Protein AF-A0A1H9Z9V7-F1 (afdb_monomer_lite)

Structure (mmCIF, N/CA/C/O backbone):
data_AF-A0A1H9Z9V7-F1
#
_entry.id   AF-A0A1H9Z9V7-F1
#
loop_
_atom_site.group_PDB
_atom_site.id
_atom_site.type_symbol
_atom_site.label_atom_id
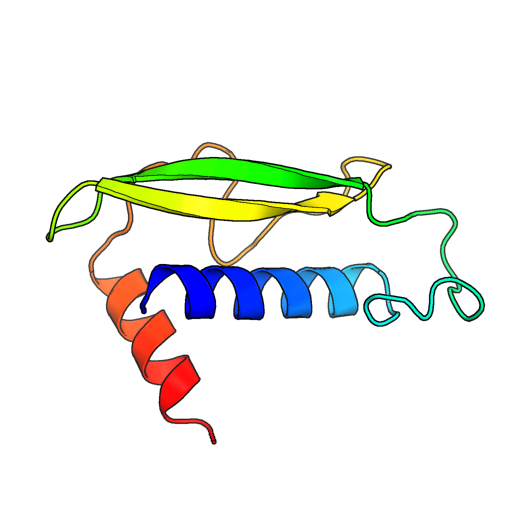_atom_site.label_alt_id
_atom_site.label_comp_id
_atom_site.label_asym_id
_atom_site.label_entity_id
_atom_site.label_seq_id
_atom_site.pdbx_PDB_ins_code
_atom_site.Cartn_x
_atom_site.Cartn_y
_atom_site.Cartn_z
_atom_site.occupancy
_atom_site.B_iso_or_equiv
_atom_site.auth_seq_id
_atom_site.auth_comp_id
_atom_site.auth_asym_id
_atom_site.auth_atom_id
_atom_site.pdbx_PDB_model_num
ATOM 1 N N . MET A 1 1 ? -10.749 -12.616 6.898 1.00 67.50 1 MET A N 1
ATOM 2 C CA . MET A 1 1 ? -11.359 -12.634 5.548 1.00 67.50 1 MET A CA 1
ATOM 3 C C . MET A 1 1 ? -11.258 -11.263 4.893 1.00 67.50 1 MET A C 1
ATOM 5 O O . MET A 1 1 ? -10.590 -11.172 3.880 1.00 67.50 1 MET A O 1
ATOM 9 N N . MET A 1 2 ? -11.816 -10.198 5.485 1.00 76.38 2 MET A N 1
ATOM 10 C CA . MET A 1 2 ? -11.724 -8.839 4.917 1.00 76.38 2 MET A CA 1
ATOM 11 C C . MET A 1 2 ? -10.281 -8.299 4.819 1.00 76.38 2 MET A C 1
ATOM 13 O O . MET A 1 2 ? -9.916 -7.721 3.802 1.00 76.38 2 MET A O 1
ATOM 17 N N . SER A 1 3 ? -9.437 -8.547 5.829 1.00 81.25 3 SER A N 1
ATOM 18 C CA . SER A 1 3 ? -8.027 -8.120 5.824 1.00 81.25 3 SER A CA 1
ATOM 19 C C . SER A 1 3 ? -7.257 -8.632 4.605 1.00 81.25 3 SER A C 1
ATOM 21 O O . SER A 1 3 ? -6.588 -7.858 3.936 1.00 81.25 3 SER A O 1
ATOM 23 N N . SER A 1 4 ? -7.419 -9.910 4.263 1.00 84.56 4 SER A N 1
ATOM 24 C CA . SER A 1 4 ? -6.736 -10.549 3.133 1.00 84.56 4 SER A CA 1
ATOM 25 C C . SER A 1 4 ? -7.128 -9.950 1.779 1.00 84.56 4 SER A C 1
ATOM 27 O O . SER A 1 4 ? -6.295 -9.864 0.883 1.00 84.56 4 SER A O 1
ATOM 29 N N . ILE A 1 5 ? -8.382 -9.511 1.631 1.00 84.12 5 ILE A N 1
ATOM 30 C CA . ILE A 1 5 ? -8.858 -8.845 0.410 1.00 84.12 5 ILE A CA 1
ATOM 31 C C . ILE A 1 5 ? -8.223 -7.462 0.296 1.00 84.12 5 ILE A C 1
ATOM 33 O O . ILE A 1 5 ? -7.695 -7.117 -0.755 1.00 84.12 5 ILE A O 1
ATOM 37 N N . LEU A 1 6 ? -8.227 -6.687 1.386 1.00 84.94 6 LEU A N 1
ATOM 38 C CA . LEU A 1 6 ? -7.582 -5.373 1.415 1.00 84.94 6 LEU A CA 1
ATOM 39 C C . LEU A 1 6 ? -6.087 -5.483 1.098 1.00 84.94 6 LEU A C 1
ATOM 41 O O . LEU A 1 6 ? -5.577 -4.711 0.294 1.00 84.94 6 LEU A O 1
ATOM 45 N N . GLU A 1 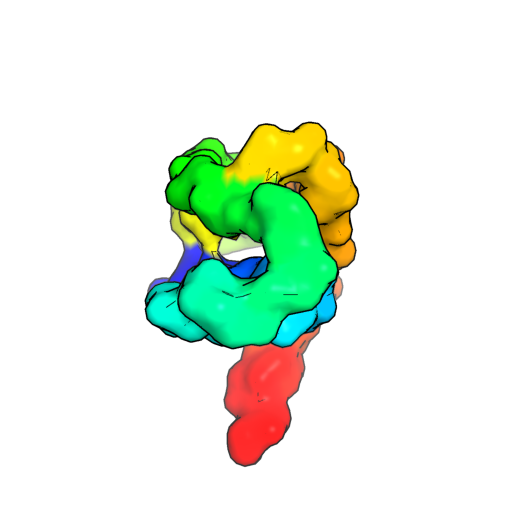7 ? -5.399 -6.463 1.683 1.00 89.50 7 GLU A N 1
ATOM 46 C CA . GLU A 1 7 ? -3.987 -6.742 1.403 1.00 89.50 7 GLU A CA 1
ATOM 47 C C . GLU A 1 7 ? -3.753 -7.088 -0.074 1.00 89.50 7 GLU A C 1
ATOM 49 O O . GLU A 1 7 ? -2.833 -6.546 -0.682 1.00 89.50 7 GLU A O 1
ATOM 54 N N . GLY A 1 8 ? -4.608 -7.926 -0.671 1.00 89.50 8 GLY A N 1
ATOM 55 C CA . GLY A 1 8 ? -4.522 -8.287 -2.087 1.00 89.50 8 GLY A CA 1
ATOM 56 C C . GLY A 1 8 ? -4.731 -7.098 -3.027 1.00 89.50 8 GLY A C 1
ATOM 57 O O . GLY A 1 8 ? -3.942 -6.900 -3.949 1.00 89.50 8 GLY A O 1
ATOM 58 N N . VAL A 1 9 ? -5.741 -6.263 -2.761 1.00 88.94 9 VAL A N 1
ATOM 59 C CA . VAL A 1 9 ? -6.014 -5.061 -3.567 1.00 88.94 9 VAL A CA 1
ATOM 60 C C . VAL A 1 9 ? -4.859 -4.059 -3.476 1.00 88.94 9 VAL A C 1
ATOM 62 O O . VAL A 1 9 ? -4.460 -3.489 -4.489 1.00 88.94 9 VAL A O 1
ATOM 65 N N . LEU A 1 10 ? -4.289 -3.859 -2.284 1.00 90.00 10 LEU A N 1
ATOM 66 C CA . LEU A 1 10 ? -3.122 -2.990 -2.106 1.00 90.00 10 LEU A CA 1
ATOM 67 C C . LEU A 1 10 ? -1.876 -3.547 -2.813 1.00 90.00 10 LEU A C 1
ATOM 69 O O . LEU A 1 10 ? -1.090 -2.783 -3.370 1.00 90.00 10 LEU A O 1
ATOM 73 N N . ASP A 1 11 ? -1.679 -4.869 -2.804 1.00 91.06 11 ASP A N 1
ATOM 74 C CA . ASP A 1 11 ? -0.573 -5.500 -3.530 1.00 91.06 11 ASP A CA 1
ATOM 75 C C . ASP A 1 11 ? -0.714 -5.301 -5.048 1.00 91.06 11 ASP A C 1
ATOM 77 O O . ASP A 1 11 ? 0.290 -5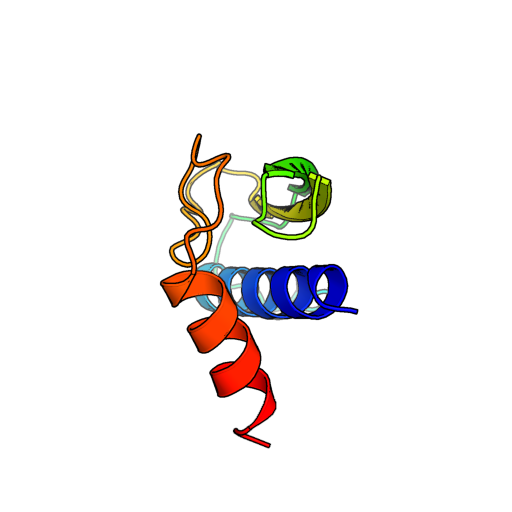.010 -5.701 1.00 91.06 11 ASP A O 1
ATOM 81 N N . GLU A 1 12 ? -1.931 -5.390 -5.595 1.00 90.62 12 GLU A N 1
ATOM 82 C CA . GLU A 1 12 ? -2.214 -5.134 -7.014 1.00 90.62 12 GLU A CA 1
ATOM 83 C C . GLU A 1 12 ? -2.026 -3.653 -7.385 1.00 90.62 12 GLU A C 1
ATOM 85 O O . GLU A 1 12 ? -1.522 -3.323 -8.461 1.00 90.62 12 GLU A O 1
ATOM 90 N N . GLU A 1 13 ? -2.401 -2.740 -6.489 1.00 91.06 13 GLU A N 1
ATOM 91 C CA . GLU A 1 13 ? -2.153 -1.309 -6.659 1.00 91.06 13 GLU A CA 1
ATOM 92 C C . GLU A 1 13 ? -0.648 -1.017 -6.742 1.00 91.06 13 GLU A C 1
ATOM 94 O O . GLU A 1 13 ? -0.205 -0.309 -7.647 1.00 91.06 13 GLU A O 1
ATOM 99 N N . LEU A 1 14 ? 0.155 -1.625 -5.861 1.00 90.94 14 LEU A N 1
ATOM 100 C CA . LEU A 1 14 ? 1.608 -1.477 -5.906 1.00 90.94 14 LEU A CA 1
ATOM 101 C C . LEU A 1 14 ? 2.228 -2.127 -7.156 1.00 90.94 14 LEU A C 1
ATOM 103 O O . LEU A 1 14 ? 3.201 -1.599 -7.690 1.00 90.94 14 LEU A O 1
ATOM 107 N N . ASP A 1 15 ? 1.685 -3.247 -7.644 1.00 91.00 15 ASP A N 1
ATOM 108 C CA . ASP A 1 15 ? 2.127 -3.849 -8.913 1.00 91.00 15 ASP A CA 1
ATOM 109 C C . ASP A 1 15 ? 1.901 -2.895 -10.097 1.00 91.00 15 ASP A C 1
ATOM 111 O O . ASP A 1 15 ? 2.767 -2.780 -10.967 1.00 91.00 15 ASP A O 1
ATOM 115 N N . LYS A 1 16 ? 0.773 -2.172 -10.117 1.00 88.56 16 LYS A N 1
ATOM 116 C CA . LYS A 1 16 ? 0.487 -1.148 -11.137 1.00 88.56 16 LYS A CA 1
ATOM 117 C C . LYS A 1 16 ? 1.442 0.039 -11.043 1.00 88.56 16 LYS A C 1
ATOM 119 O O . LYS A 1 16 ? 1.935 0.478 -12.077 1.00 88.56 16 LYS A O 1
ATOM 124 N N . GLU A 1 17 ? 1.724 0.514 -9.831 1.00 88.94 17 GLU A N 1
ATOM 125 C CA . GLU A 1 17 ? 2.644 1.636 -9.597 1.00 88.94 17 GLU A CA 1
ATOM 126 C C . GLU A 1 17 ? 4.079 1.294 -10.025 1.00 88.94 17 GLU A C 1
ATOM 128 O O . GLU A 1 17 ? 4.749 2.063 -10.708 1.00 88.94 17 GLU A O 1
ATOM 133 N N . LEU A 1 18 ? 4.552 0.100 -9.660 1.00 89.06 18 LEU A N 1
ATOM 134 C CA . LEU A 1 18 ? 5.901 -0.356 -9.992 1.00 89.06 18 LEU A CA 1
ATOM 135 C C . LEU A 1 18 ? 6.025 -0.870 -11.437 1.00 89.06 18 LEU A C 1
ATOM 137 O O . LEU A 1 18 ? 7.130 -0.930 -11.982 1.00 89.06 18 LEU A O 1
ATOM 141 N N . GLY A 1 19 ? 4.912 -1.261 -12.057 1.00 88.12 19 GLY A N 1
ATOM 142 C CA . GLY A 1 19 ? 4.859 -1.783 -13.422 1.00 88.12 19 GLY A CA 1
ATOM 143 C C . GLY A 1 19 ? 5.383 -3.214 -13.578 1.00 88.12 19 GLY A C 1
ATOM 144 O O . GLY A 1 19 ? 5.733 -3.612 -14.689 1.00 88.12 19 GLY A O 1
ATOM 145 N N . TYR A 1 20 ? 5.474 -3.983 -12.492 1.00 87.81 20 TYR A N 1
ATOM 146 C CA . TYR A 1 20 ? 5.845 -5.400 -12.510 1.00 87.81 20 TYR A CA 1
ATOM 147 C C . TYR A 1 20 ? 5.211 -6.134 -11.327 1.00 87.81 20 TYR A C 1
ATOM 149 O O . TYR A 1 20 ? 4.973 -5.534 -10.281 1.00 87.81 20 TYR A O 1
ATOM 157 N N . SER A 1 21 ? 4.973 -7.439 -11.484 1.00 88.00 21 SER A N 1
ATOM 158 C CA . SER A 1 21 ? 4.353 -8.257 -10.444 1.00 88.00 21 SER A CA 1
ATOM 159 C C . SER A 1 21 ? 5.331 -8.644 -9.337 1.00 88.00 21 SER A C 1
ATOM 161 O O . SER A 1 21 ? 6.550 -8.722 -9.532 1.00 88.00 21 SER A O 1
ATOM 163 N N . LYS A 1 22 ? 4.801 -9.019 -8.172 1.00 81.38 22 LYS A N 1
ATOM 164 C CA . LYS A 1 22 ? 5.590 -9.663 -7.112 1.00 81.38 22 LYS A CA 1
ATOM 165 C C . LYS A 1 22 ? 6.428 -10.820 -7.693 1.00 81.38 22 LYS A C 1
ATOM 167 O O . LYS A 1 22 ? 5.898 -11.719 -8.337 1.00 81.38 22 LYS A O 1
ATOM 172 N N . TYR A 1 23 ? 7.743 -10.770 -7.457 1.00 83.62 23 TYR A N 1
ATOM 173 C CA . TYR A 1 23 ? 8.784 -11.683 -7.969 1.00 83.62 23 TYR A CA 1
ATOM 174 C C . TYR A 1 23 ? 9.263 -11.491 -9.419 1.00 83.62 23 TYR A C 1
ATOM 176 O O . TYR A 1 23 ? 10.310 -12.044 -9.751 1.00 83.62 23 TYR A O 1
ATOM 184 N N . ASP A 1 24 ? 8.640 -10.638 -10.236 1.00 84.88 24 ASP A N 1
ATOM 185 C CA . ASP A 1 24 ? 9.134 -10.308 -11.588 1.00 84.88 24 ASP A CA 1
ATOM 186 C C . ASP A 1 24 ? 10.089 -9.095 -11.597 1.00 84.88 24 ASP A C 1
ATOM 188 O O . ASP A 1 24 ? 10.136 -8.268 -12.505 1.00 84.88 24 ASP A O 1
ATOM 192 N N . TYR A 1 25 ? 10.900 -8.968 -10.544 1.00 75.38 25 TYR A N 1
ATOM 193 C CA . TYR A 1 25 ? 11.785 -7.816 -10.333 1.00 75.38 25 TYR A CA 1
ATOM 194 C C . TYR A 1 25 ? 12.936 -7.719 -11.349 1.00 75.38 25 TYR A C 1
ATOM 196 O O . TYR A 1 25 ? 13.670 -6.732 -11.347 1.00 75.38 25 TYR A O 1
ATOM 204 N N . ARG A 1 26 ? 13.129 -8.744 -12.190 1.00 80.19 26 ARG A N 1
ATOM 205 C CA . ARG A 1 26 ? 14.142 -8.763 -13.257 1.00 80.19 26 ARG A CA 1
ATOM 206 C C . ARG A 1 26 ? 13.675 -8.049 -14.525 1.00 80.19 26 ARG A C 1
ATOM 208 O O . ARG A 1 26 ? 14.524 -7.568 -15.265 1.00 80.19 26 ARG A O 1
ATOM 215 N N . ASN A 1 27 ? 12.363 -7.947 -14.745 1.00 77.81 27 ASN A N 1
ATOM 216 C CA . ASN A 1 27 ? 11.773 -7.275 -15.905 1.00 77.81 27 ASN A CA 1
ATOM 217 C C . ASN A 1 27 ? 11.282 -5.853 -15.590 1.00 77.81 27 ASN A C 1
ATOM 219 O O . ASN A 1 27 ? 10.561 -5.246 -16.385 1.00 77.81 27 ASN A O 1
ATOM 223 N N . LYS A 1 28 ? 11.673 -5.296 -14.438 1.00 78.69 28 LYS A N 1
ATOM 224 C CA . LYS A 1 28 ? 11.270 -3.947 -14.046 1.00 78.69 28 LYS A CA 1
ATOM 225 C C . LYS A 1 28 ? 11.956 -2.888 -14.912 1.00 78.69 28 LYS A C 1
ATOM 227 O O . LYS A 1 28 ? 13.143 -2.982 -15.216 1.00 78.69 28 LYS A O 1
ATOM 232 N N . LYS A 1 29 ? 11.206 -1.841 -15.254 1.00 80.75 29 LYS A N 1
ATOM 233 C CA . LYS A 1 29 ? 11.715 -0.654 -15.966 1.00 80.75 29 LYS A CA 1
ATOM 234 C C . LYS A 1 29 ? 12.086 0.494 -15.021 1.00 80.75 29 LYS A C 1
ATOM 236 O O . LYS A 1 29 ? 12.555 1.528 -15.480 1.00 80.75 29 LYS A O 1
ATOM 241 N N . THR A 1 30 ? 11.851 0.319 -13.721 1.00 81.44 30 THR A N 1
ATOM 242 C CA . THR A 1 30 ? 12.035 1.335 -12.681 1.00 81.44 30 THR A CA 1
ATOM 243 C C . THR A 1 30 ? 13.187 0.967 -11.750 1.00 81.44 30 THR A C 1
ATOM 245 O O . THR A 1 30 ? 13.342 -0.201 -11.380 1.00 81.44 30 THR A O 1
ATOM 248 N N . ASP A 1 31 ? 13.915 1.959 -11.240 1.00 86.88 31 ASP A N 1
ATOM 249 C CA . ASP A 1 31 ? 14.896 1.729 -10.168 1.00 86.88 31 ASP A CA 1
ATOM 250 C C . ASP A 1 31 ? 14.227 1.390 -8.827 1.00 86.88 31 ASP A C 1
ATOM 252 O O . ASP A 1 31 ? 14.806 0.680 -7.999 1.00 86.88 31 ASP A O 1
ATOM 256 N N . ASN A 1 32 ? 12.960 1.784 -8.654 1.00 89.50 32 ASN A N 1
ATOM 257 C CA . ASN A 1 32 ? 12.170 1.493 -7.463 1.00 89.50 32 ASN A CA 1
ATOM 258 C C . ASN A 1 32 ? 11.929 -0.022 -7.277 1.00 89.50 32 ASN A C 1
ATOM 260 O O . ASN A 1 32 ? 12.011 -0.828 -8.213 1.00 89.50 32 ASN A O 1
ATOM 264 N N . SER A 1 33 ? 11.703 -0.444 -6.034 1.00 90.25 33 SER A N 1
ATOM 265 C CA . SER A 1 33 ? 11.488 -1.847 -5.672 1.00 90.25 33 SER A CA 1
ATOM 266 C C . SER A 1 33 ? 10.563 -2.002 -4.475 1.00 90.25 33 SER A C 1
ATOM 268 O O . SER A 1 33 ? 10.439 -1.089 -3.670 1.00 90.25 33 SER A O 1
ATOM 270 N N . ARG A 1 34 ? 9.936 -3.173 -4.327 1.00 91.12 34 ARG A N 1
ATOM 271 C CA . ARG A 1 34 ? 9.169 -3.507 -3.119 1.00 91.12 34 ARG A CA 1
ATOM 272 C C . ARG A 1 34 ? 10.085 -3.536 -1.885 1.00 91.12 34 ARG A C 1
ATOM 274 O O . ARG A 1 34 ? 11.197 -4.058 -1.942 1.00 91.12 34 ARG A O 1
ATOM 281 N N . ASN A 1 35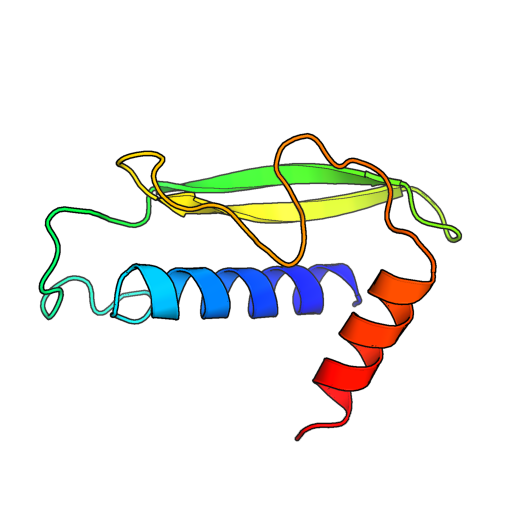 ? 9.592 -3.026 -0.761 1.00 92.50 35 ASN A N 1
ATOM 282 C CA . ASN A 1 35 ? 10.292 -2.933 0.522 1.00 92.50 35 ASN A CA 1
ATOM 283 C C . ASN A 1 35 ? 9.471 -3.567 1.658 1.00 92.50 35 ASN A C 1
ATOM 285 O O . ASN A 1 35 ? 9.255 -2.973 2.715 1.00 92.50 35 ASN A O 1
ATOM 289 N N . GLY A 1 36 ? 8.984 -4.783 1.404 1.00 90.69 36 GLY A N 1
ATOM 290 C CA . GLY A 1 36 ? 8.157 -5.536 2.343 1.00 90.69 36 GLY A CA 1
ATOM 291 C C . GLY A 1 36 ? 6.813 -4.868 2.632 1.00 90.69 36 GLY A C 1
ATOM 292 O O . GLY A 1 36 ? 6.271 -4.128 1.806 1.00 90.69 36 GLY A O 1
ATOM 293 N N . HIS A 1 37 ? 6.289 -5.147 3.823 1.00 91.94 37 HIS A N 1
ATOM 294 C CA . HIS A 1 37 ? 4.979 -4.693 4.275 1.00 91.94 37 HIS A CA 1
ATOM 295 C C . HIS A 1 37 ? 5.095 -4.023 5.643 1.00 91.94 37 HIS A C 1
ATOM 297 O O . HIS A 1 37 ? 5.901 -4.423 6.484 1.00 91.94 37 HIS A O 1
ATOM 303 N N . SER A 1 38 ? 4.276 -3.001 5.875 1.00 91.44 38 SER A N 1
ATOM 304 C CA . SER A 1 38 ? 4.106 -2.375 7.183 1.00 91.44 38 SER A CA 1
ATOM 305 C C . SER A 1 38 ? 2.780 -2.798 7.780 1.00 91.44 38 SER A C 1
ATOM 307 O O . SER A 1 38 ? 1.743 -2.712 7.125 1.00 91.44 38 SER A O 1
ATOM 309 N N . LYS A 1 39 ? 2.800 -3.194 9.051 1.00 91.75 39 LYS A N 1
ATOM 310 C CA . LYS A 1 39 ? 1.575 -3.475 9.793 1.00 91.75 39 LYS A CA 1
ATOM 311 C C . LYS A 1 39 ? 0.842 -2.165 10.089 1.00 91.75 39 LYS A C 1
ATOM 313 O O . LYS A 1 39 ? 1.469 -1.196 10.522 1.00 91.75 39 LYS A O 1
ATOM 318 N N . LYS A 1 40 ? -0.470 -2.145 9.873 1.00 90.06 40 LYS A N 1
ATOM 319 C CA . LYS A 1 40 ? -1.362 -1.053 10.264 1.00 90.06 40 LYS A CA 1
ATOM 320 C C . LYS A 1 40 ? -2.605 -1.635 10.922 1.00 90.06 40 LYS A C 1
ATOM 322 O O . LYS A 1 40 ? -3.217 -2.546 10.374 1.00 90.06 40 LYS A O 1
ATOM 327 N N . THR A 1 41 ? -2.968 -1.102 12.080 1.00 90.69 41 THR A N 1
ATOM 328 C CA . THR A 1 41 ? -4.218 -1.453 12.757 1.00 90.69 41 THR A CA 1
ATOM 329 C C . THR A 1 41 ? -5.286 -0.451 12.336 1.00 90.69 41 THR A C 1
ATOM 331 O O . THR A 1 41 ? -5.099 0.760 12.456 1.00 90.69 41 THR A O 1
ATOM 334 N N . MET A 1 42 ? -6.371 -0.970 11.775 1.00 87.81 42 MET A N 1
ATOM 335 C CA . MET A 1 42 ? -7.506 -0.223 11.257 1.00 87.81 42 MET A CA 1
ATOM 336 C C . MET A 1 42 ? -8.702 -0.413 12.182 1.00 87.81 42 MET A C 1
ATOM 338 O O . MET A 1 42 ? -9.061 -1.539 12.518 1.00 87.81 42 MET A O 1
ATOM 342 N N . HIS A 1 43 ? -9.346 0.686 12.546 1.00 87.50 43 HIS A N 1
ATOM 343 C CA . HIS A 1 43 ? -10.572 0.686 13.328 1.00 87.50 43 HIS A CA 1
ATOM 3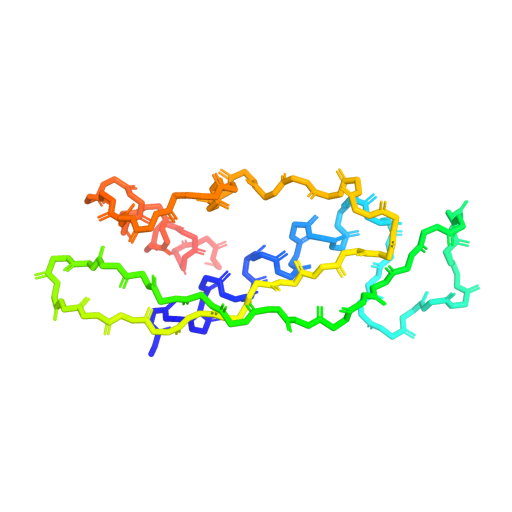44 C C . HIS A 1 43 ? -11.765 0.586 12.378 1.00 87.50 43 HIS A C 1
ATOM 346 O O . HIS A 1 43 ? -11.971 1.467 11.535 1.00 87.50 43 HIS A O 1
ATOM 352 N N . THR A 1 44 ? -12.523 -0.501 12.495 1.00 82.19 44 THR A N 1
ATOM 353 C CA . THR A 1 44 ? -13.732 -0.761 11.703 1.00 82.19 44 THR A CA 1
ATOM 354 C C . THR A 1 44 ? -14.961 -0.792 12.605 1.00 82.19 44 THR A C 1
ATOM 356 O O . THR A 1 44 ? -14.847 -0.858 13.831 1.00 82.19 44 THR A O 1
ATOM 359 N N . SER A 1 45 ? -16.150 -0.775 12.004 1.00 79.69 45 SER A N 1
ATOM 360 C CA . SER A 1 45 ? -17.417 -0.870 12.739 1.00 79.69 45 SER A CA 1
ATOM 361 C C . SER A 1 45 ? -17.566 -2.188 13.520 1.00 79.69 45 SER A C 1
ATOM 363 O O . SER A 1 45 ? -18.214 -2.226 14.565 1.00 79.69 45 SER A O 1
ATOM 365 N N . TYR A 1 46 ? -16.903 -3.250 13.055 1.00 76.44 46 TYR A N 1
ATOM 366 C CA . TYR A 1 46 ? -16.905 -4.585 13.661 1.00 76.44 46 TYR A CA 1
ATOM 367 C C . TYR A 1 46 ? -15.741 -4.819 14.639 1.00 76.44 46 TYR A C 1
ATOM 369 O O . TYR A 1 46 ? -15.623 -5.911 15.196 1.00 76.44 46 TYR A O 1
ATOM 377 N N . GLY A 1 47 ? -14.885 -3.814 14.850 1.00 83.94 47 GLY A N 1
ATOM 378 C CA . GLY A 1 47 ? -13.714 -3.879 15.724 1.00 83.94 47 GLY A CA 1
ATOM 379 C C . GLY A 1 47 ? -12.395 -3.605 15.004 1.00 83.94 47 GLY A C 1
ATOM 380 O O . GLY A 1 47 ? -12.359 -3.171 13.848 1.00 83.94 47 GLY A O 1
ATOM 381 N N . ASP A 1 48 ? -11.296 -3.848 15.708 1.00 88.19 48 ASP A N 1
ATOM 382 C CA . ASP A 1 48 ? -9.955 -3.591 15.193 1.00 88.19 48 ASP A CA 1
ATOM 383 C C . ASP A 1 48 ? -9.506 -4.702 14.242 1.00 88.19 48 ASP A C 1
ATOM 385 O O . ASP A 1 48 ? -9.682 -5.895 14.501 1.00 88.19 48 ASP A O 1
ATOM 389 N N . MET A 1 49 ? -8.899 -4.298 13.132 1.00 87.62 49 MET A N 1
ATOM 390 C CA . MET A 1 49 ? -8.387 -5.190 12.104 1.00 87.62 49 MET A CA 1
ATOM 391 C C . MET A 1 49 ? -6.946 -4.838 11.773 1.00 87.62 49 MET A C 1
ATOM 393 O O . MET A 1 49 ? -6.632 -3.704 11.423 1.00 87.62 49 MET A O 1
ATOM 397 N N . ASP A 1 50 ? -6.075 -5.836 11.810 1.00 90.19 50 ASP A N 1
ATOM 398 C CA . ASP A 1 50 ? -4.708 -5.688 11.335 1.00 90.19 50 ASP A CA 1
ATOM 399 C C . ASP A 1 50 ? -4.634 -5.938 9.825 1.00 90.19 50 ASP A C 1
ATOM 401 O O . ASP A 1 50 ? -5.154 -6.939 9.325 1.00 90.19 50 ASP A O 1
ATOM 405 N N . VAL A 1 51 ? -3.967 -5.029 9.113 1.00 89.94 51 VAL A N 1
ATOM 406 C CA . VAL A 1 51 ? -3.691 -5.128 7.675 1.00 89.94 51 VAL A CA 1
ATOM 407 C C . VAL A 1 51 ? -2.214 -4.879 7.382 1.00 89.94 51 VAL A C 1
ATOM 409 O O . VAL A 1 51 ? -1.555 -4.044 8.012 1.00 89.94 51 VAL A O 1
ATOM 412 N N . SER A 1 52 ? -1.690 -5.605 6.401 1.00 92.06 52 SER A N 1
ATOM 413 C CA . SER A 1 52 ? -0.313 -5.501 5.923 1.00 92.06 52 SER A CA 1
ATOM 414 C C . SER A 1 52 ? -0.256 -4.616 4.680 1.00 92.06 52 SER A C 1
ATOM 416 O O . SER A 1 52 ? -0.617 -5.036 3.587 1.00 92.06 52 SER A O 1
ATOM 418 N N . ILE A 1 53 ? 0.215 -3.378 4.828 1.00 91.06 53 ILE A N 1
ATOM 419 C CA . ILE A 1 53 ? 0.298 -2.428 3.712 1.00 91.06 53 ILE A CA 1
ATOM 420 C C . ILE A 1 53 ? 1.631 -2.612 2.981 1.00 91.06 53 ILE A C 1
ATOM 422 O O . ILE A 1 53 ? 2.684 -2.483 3.619 1.00 91.06 53 ILE A O 1
ATOM 426 N N . PRO A 1 54 ? 1.625 -2.891 1.669 1.00 93.12 54 PRO A N 1
ATOM 427 C CA . PRO A 1 54 ? 2.845 -3.040 0.897 1.00 93.12 54 PRO A CA 1
ATOM 428 C C . PRO A 1 54 ? 3.546 -1.690 0.727 1.00 93.12 54 PRO A C 1
ATOM 430 O O . PRO A 1 54 ? 2.923 -0.629 0.734 1.00 93.12 54 PRO A O 1
ATOM 433 N N . ARG A 1 55 ? 4.873 -1.722 0.618 1.00 91.81 55 ARG A N 1
ATOM 434 C CA . ARG A 1 55 ? 5.699 -0.517 0.507 1.00 91.81 55 ARG A CA 1
ATOM 435 C C . ARG A 1 55 ? 6.659 -0.617 -0.656 1.00 91.81 55 ARG A C 1
ATOM 437 O O . ARG A 1 55 ? 7.171 -1.695 -0.957 1.00 91.81 55 ARG A O 1
ATOM 444 N N . ASP A 1 56 ? 6.968 0.525 -1.244 1.00 92.56 56 ASP A N 1
ATOM 445 C CA . ASP A 1 56 ? 8.092 0.685 -2.148 1.00 92.56 56 ASP A CA 1
ATOM 446 C C . ASP A 1 56 ? 9.341 1.166 -1.382 1.00 92.56 56 ASP A C 1
ATOM 448 O O . ASP A 1 56 ? 9.299 1.520 -0.196 1.00 92.56 56 ASP A O 1
ATOM 452 N N . ARG A 1 57 ? 10.494 1.111 -2.045 1.00 92.00 57 ARG A N 1
ATOM 453 C CA . ARG A 1 57 ? 11.793 1.422 -1.446 1.00 92.00 57 ARG A CA 1
ATOM 454 C C . ARG A 1 57 ? 12.105 2.909 -1.493 1.00 92.00 57 ARG A C 1
ATOM 456 O O . ARG A 1 57 ? 12.775 3.390 -0.582 1.00 92.00 57 ARG A O 1
ATOM 463 N N . ASN A 1 58 ? 11.596 3.614 -2.499 1.00 91.00 58 ASN A N 1
ATOM 464 C CA . ASN A 1 58 ? 11.776 5.056 -2.629 1.00 91.00 58 ASN A CA 1
ATOM 465 C C . ASN A 1 58 ? 10.780 5.851 -1.765 1.00 91.00 58 ASN A C 1
ATOM 467 O O . ASN A 1 58 ? 11.048 7.003 -1.437 1.00 91.00 58 ASN A O 1
ATOM 471 N N . GLY A 1 59 ? 9.673 5.236 -1.336 1.00 88.50 59 GLY A N 1
ATOM 472 C CA . GLY A 1 59 ? 8.613 5.896 -0.569 1.00 88.50 59 GLY A CA 1
ATOM 473 C C . GLY A 1 59 ? 7.662 6.735 -1.428 1.00 88.50 59 GLY A C 1
ATOM 474 O O . GLY A 1 59 ? 6.949 7.585 -0.890 1.00 88.50 59 GLY A O 1
ATOM 475 N N . GLU A 1 60 ? 7.668 6.508 -2.741 1.00 87.25 60 GLU A N 1
ATOM 476 C CA . GLU A 1 60 ? 6.868 7.213 -3.747 1.00 87.25 60 GLU A CA 1
ATOM 477 C C . GLU A 1 60 ? 5.435 6.670 -3.815 1.00 87.25 60 GLU A C 1
ATOM 479 O O . GLU A 1 60 ? 4.518 7.408 -4.164 1.00 87.25 60 GLU A O 1
ATOM 484 N N . TYR A 1 61 ? 5.216 5.412 -3.417 1.00 89.25 61 TYR A N 1
ATOM 485 C CA . TYR A 1 61 ? 3.892 4.797 -3.450 1.00 89.25 61 TYR A CA 1
ATOM 486 C C . TYR A 1 61 ? 2.945 5.443 -2.425 1.00 89.25 61 TYR A C 1
ATOM 488 O O . TYR A 1 61 ? 3.210 5.487 -1.213 1.00 89.25 61 TYR A O 1
ATOM 496 N N . GLU A 1 62 ? 1.803 5.925 -2.916 1.00 88.75 62 GLU A N 1
ATOM 497 C CA . GLU A 1 62 ? 0.704 6.447 -2.105 1.00 88.75 62 GLU A CA 1
ATOM 498 C C . GLU A 1 62 ? -0.564 5.611 -2.323 1.00 88.75 62 GLU A C 1
ATOM 500 O O . GLU A 1 62 ? -1.230 5.780 -3.349 1.00 88.75 62 GLU A O 1
ATOM 505 N N . PRO A 1 63 ? -0.937 4.741 -1.362 1.00 87.25 63 PRO A N 1
ATOM 506 C CA . PRO A 1 63 ? -2.128 3.918 -1.504 1.00 87.25 63 PRO A CA 1
ATOM 507 C C . PRO A 1 63 ? -3.390 4.781 -1.573 1.00 87.25 63 PRO A C 1
ATOM 509 O O . PRO A 1 63 ? -3.649 5.599 -0.682 1.00 87.25 63 PRO A O 1
ATOM 512 N N . GLN A 1 64 ? -4.204 4.569 -2.604 1.00 85.06 64 GLN A N 1
ATOM 513 C CA . GLN A 1 64 ? -5.472 5.270 -2.803 1.00 85.06 64 GLN A CA 1
ATOM 514 C C . GLN A 1 64 ? -6.599 4.632 -1.994 1.00 85.06 64 GLN A C 1
ATOM 516 O O . GLN A 1 64 ? -7.504 5.335 -1.535 1.00 85.06 64 GLN A O 1
ATOM 521 N N . LEU A 1 65 ? -6.542 3.310 -1.792 1.00 82.50 65 LEU A N 1
ATOM 522 C CA . LEU A 1 65 ? -7.546 2.593 -1.007 1.00 82.50 65 LEU A CA 1
ATOM 523 C C . LEU A 1 65 ? -7.432 2.915 0.486 1.00 82.50 65 LEU A C 1
ATOM 525 O O . LEU A 1 65 ? -8.439 3.139 1.141 1.00 82.50 65 LEU A O 1
ATOM 529 N N . ILE A 1 66 ? -6.220 2.955 1.041 1.00 84.12 66 ILE A N 1
ATOM 530 C CA . ILE A 1 66 ? -6.000 3.309 2.449 1.00 84.12 66 ILE A CA 1
ATOM 531 C C . ILE A 1 66 ? -4.950 4.409 2.506 1.00 84.12 66 ILE A C 1
ATOM 533 O O . ILE A 1 66 ? -3.749 4.138 2.474 1.00 84.12 66 ILE A O 1
ATOM 537 N N . LYS A 1 67 ? -5.399 5.660 2.645 1.00 85.56 67 LYS A N 1
ATOM 538 C CA . LYS A 1 67 ? -4.486 6.805 2.657 1.00 85.56 67 LYS A CA 1
ATOM 539 C C . LYS A 1 67 ? -3.464 6.702 3.793 1.00 85.56 67 LYS A C 1
ATOM 541 O O . LYS A 1 67 ? -3.711 6.118 4.863 1.00 85.56 67 LYS A O 1
ATOM 546 N N . LYS A 1 68 ? -2.302 7.330 3.591 1.00 83.31 68 LYS A N 1
ATOM 547 C CA . LYS A 1 68 ? -1.300 7.513 4.653 1.00 83.31 68 LYS A CA 1
ATOM 548 C C . LYS A 1 68 ? -1.975 8.175 5.866 1.00 83.31 68 LYS A C 1
ATOM 550 O O . LYS A 1 68 ? -2.773 9.093 5.711 1.00 83.31 68 LYS A O 1
ATOM 555 N N . TYR A 1 69 ? -1.701 7.654 7.064 1.00 83.56 69 TYR A N 1
ATOM 556 C CA . TYR A 1 69 ? -2.288 8.091 8.349 1.00 83.56 69 TYR A CA 1
ATOM 557 C C . TYR A 1 69 ? -3.804 7.880 8.542 1.00 83.56 69 TYR A C 1
ATOM 559 O O . TYR A 1 69 ? -4.330 8.222 9.598 1.00 83.56 69 TYR A O 1
ATOM 567 N N . GLN A 1 70 ? -4.517 7.290 7.577 1.00 84.38 70 GLN A N 1
ATOM 568 C CA . GLN A 1 70 ? -5.931 6.950 7.757 1.00 84.38 70 GLN A CA 1
ATOM 569 C C . GLN A 1 70 ? -6.091 5.662 8.570 1.00 84.38 70 GLN A C 1
ATOM 571 O O . GLN A 1 70 ? -5.813 4.584 8.054 1.00 84.38 70 GLN A O 1
ATOM 576 N N . ASN A 1 71 ? -6.573 5.754 9.806 1.00 83.56 71 ASN A N 1
ATOM 577 C CA . ASN A 1 71 ? -6.671 4.594 10.704 1.00 83.56 71 ASN A CA 1
ATOM 578 C C . ASN A 1 71 ? -8.117 4.120 10.911 1.00 83.56 71 ASN A C 1
ATOM 580 O O . ASN A 1 71 ? -8.347 3.154 11.628 1.00 83.56 71 ASN A O 1
ATOM 584 N N . THR A 1 72 ? -9.087 4.782 10.280 1.00 80.25 72 THR A N 1
ATOM 585 C CA . THR A 1 72 ? -10.513 4.456 10.377 1.00 80.25 72 THR A CA 1
ATOM 586 C C . THR A 1 72 ? -11.033 4.052 9.004 1.00 80.25 72 THR A C 1
ATOM 588 O O . THR A 1 72 ? -10.826 4.765 8.015 1.00 80.25 72 THR A O 1
ATOM 591 N N . VAL A 1 73 ? -11.702 2.903 8.947 1.00 73.31 73 VAL A N 1
ATOM 592 C CA . VAL A 1 73 ? -12.442 2.445 7.767 1.00 73.31 73 VAL A CA 1
ATOM 593 C C . VAL A 1 73 ? -13.867 2.964 7.908 1.00 73.31 73 VAL A C 1
ATOM 595 O O . VAL A 1 73 ? -14.560 2.619 8.863 1.00 73.31 73 VAL A O 1
ATOM 598 N N . THR A 1 74 ? -14.295 3.839 6.998 1.00 68.94 74 THR A N 1
ATOM 599 C CA . THR A 1 74 ? -15.705 4.237 6.910 1.00 68.94 74 THR A CA 1
ATOM 600 C C . THR A 1 74 ? -16.499 3.156 6.183 1.00 68.94 74 THR A C 1
ATOM 602 O O . THR A 1 74 ? -15.937 2.389 5.401 1.00 68.94 74 THR A O 1
ATOM 605 N N . GLN A 1 75 ? -17.808 3.105 6.419 1.00 64.81 75 GLN A N 1
ATOM 606 C CA . GLN A 1 75 ? -18.714 2.104 5.843 1.00 64.81 75 GLN A CA 1
ATOM 607 C C . GLN A 1 75 ? -18.604 2.020 4.303 1.00 64.81 75 GLN A C 1
ATOM 609 O O . GLN A 1 75 ? -18.592 0.931 3.738 1.00 64.81 75 GLN A O 1
ATOM 614 N N . ASP A 1 76 ? -18.370 3.152 3.628 1.00 63.22 76 ASP A N 1
ATOM 615 C CA . ASP A 1 76 ? -18.142 3.220 2.174 1.00 63.22 76 ASP A CA 1
ATOM 616 C C . ASP A 1 76 ? -16.927 2.408 1.686 1.00 63.22 76 ASP A C 1
ATOM 618 O O . ASP A 1 76 ? -16.873 1.963 0.537 1.00 63.22 76 ASP A O 1
ATOM 622 N N . MET A 1 77 ? -15.904 2.246 2.529 1.00 66.25 77 MET A N 1
ATOM 623 C CA . MET A 1 77 ? -14.722 1.452 2.191 1.00 66.25 77 MET A CA 1
ATOM 624 C C . MET A 1 77 ? -14.995 -0.045 2.344 1.00 66.25 77 MET A C 1
ATOM 626 O O . MET A 1 77 ? -14.458 -0.823 1.559 1.00 66.25 77 MET A O 1
ATOM 630 N N . GLU A 1 78 ? -15.852 -0.433 3.298 1.00 64.88 78 GLU A N 1
ATOM 631 C CA . GLU A 1 78 ? -16.333 -1.813 3.447 1.00 64.88 78 GLU A CA 1
ATOM 632 C C . GLU A 1 78 ? -17.173 -2.221 2.226 1.00 64.88 78 GLU A C 1
ATOM 634 O O . GLU A 1 78 ? -16.986 -3.301 1.670 1.00 64.88 78 GLU A O 1
ATOM 639 N N . GLU A 1 79 ? -18.048 -1.337 1.736 1.00 63.19 79 GLU A N 1
ATOM 640 C CA . GLU A 1 79 ? -18.826 -1.596 0.518 1.00 63.19 79 GLU A CA 1
ATOM 641 C C . GLU A 1 79 ? -17.937 -1.733 -0.723 1.00 63.19 79 GLU A C 1
ATOM 643 O O . GLU A 1 79 ? -18.153 -2.621 -1.549 1.00 63.19 79 GLU A O 1
ATOM 648 N N . LYS A 1 80 ? -16.895 -0.900 -0.853 1.00 64.81 80 LYS A N 1
ATOM 649 C CA . LYS A 1 80 ? -15.936 -0.999 -1.966 1.00 64.81 80 LYS A CA 1
ATOM 650 C C . LYS A 1 80 ? -15.124 -2.289 -1.942 1.00 64.81 80 LYS A C 1
ATOM 652 O O . LYS A 1 80 ? -14.871 -2.842 -3.013 1.00 64.81 80 LYS A O 1
ATOM 657 N N . SER A 1 81 ? -14.725 -2.783 -0.769 1.00 61.69 81 SER A N 1
ATOM 658 C CA . SER A 1 81 ? -14.032 -4.071 -0.676 1.00 61.69 81 SER A CA 1
ATOM 659 C C . SER A 1 81 ? -14.957 -5.243 -1.023 1.00 61.69 81 SER A C 1
ATOM 661 O O . SER A 1 81 ? -14.526 -6.145 -1.740 1.00 61.69 81 SER A O 1
ATOM 663 N N . PHE A 1 82 ? -16.241 -5.198 -0.642 1.00 64.50 82 PHE A N 1
ATOM 664 C CA . PHE A 1 82 ?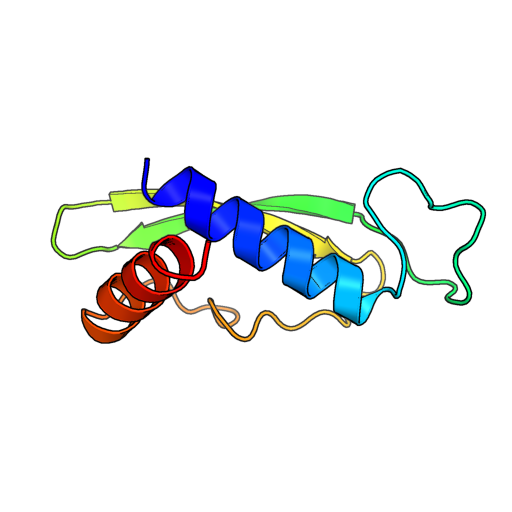 -17.243 -6.167 -1.115 1.00 64.50 82 PHE A CA 1
ATOM 665 C C . PHE A 1 82 ? -17.509 -6.068 -2.625 1.00 64.50 82 PHE A C 1
ATOM 667 O O . PHE A 1 82 ? -17.631 -7.090 -3.296 1.00 64.50 82 PHE A O 1
ATOM 674 N N . LEU A 1 83 ? -17.557 -4.859 -3.191 1.00 60.50 83 LEU A N 1
ATOM 675 C CA . LEU A 1 83 ? -17.742 -4.660 -4.631 1.00 60.50 83 LEU A CA 1
ATOM 676 C C . LEU A 1 83 ? -16.565 -5.221 -5.444 1.00 60.50 83 LEU A C 1
ATOM 678 O O . LEU A 1 83 ? -16.765 -5.733 -6.543 1.00 60.50 83 LEU A O 1
ATOM 682 N N . CYS A 1 84 ? -15.346 -5.160 -4.900 1.00 58.88 84 CYS A N 1
ATOM 683 C CA . CYS A 1 84 ? -14.170 -5.777 -5.510 1.00 58.88 84 CYS A CA 1
ATOM 684 C C . CYS A 1 84 ? -14.261 -7.315 -5.525 1.00 58.88 84 CYS A C 1
ATOM 686 O O . CYS A 1 84 ? -13.790 -7.922 -6.479 1.00 58.88 84 CYS A O 1
ATOM 688 N N . MET A 1 85 ? -14.920 -7.941 -4.537 1.00 58.09 85 MET A N 1
ATOM 689 C CA . MET A 1 85 ? -15.188 -9.391 -4.548 1.00 58.09 85 MET A CA 1
ATOM 690 C C . MET A 1 85 ? -16.218 -9.818 -5.604 1.00 58.09 85 MET A C 1
ATOM 692 O O . MET A 1 85 ? -16.194 -10.954 -6.052 1.00 58.09 85 MET A O 1
ATOM 696 N N . GLN A 1 86 ? -17.149 -8.936 -5.976 1.00 49.38 86 GLN A N 1
ATOM 697 C CA . GLN A 1 86 ? -18.242 -9.231 -6.920 1.00 49.38 86 GLN A CA 1
ATOM 698 C C . GLN A 1 86 ? -17.838 -9.052 -8.394 1.00 49.38 86 GLN A C 1
ATOM 700 O O . GLN A 1 86 ? -18.681 -9.181 -9.278 1.00 49.38 86 GLN A O 1
ATOM 705 N N . LYS A 1 87 ? -16.581 -8.678 -8.666 1.00 51.50 87 LYS A N 1
ATOM 706 C CA . LYS A 1 87 ? -16.068 -8.428 -10.022 1.00 51.50 87 LYS A CA 1
ATOM 707 C C . LYS A 1 87 ? -15.291 -9.599 -10.634 1.00 51.50 87 LYS A C 1
ATOM 709 O O . LYS A 1 87 ? -14.701 -9.409 -11.697 1.00 51.50 87 LYS A O 1
ATOM 714 N N . GLU A 1 88 ? -15.309 -10.766 -9.991 1.00 43.50 88 GLU A N 1
ATOM 715 C CA . GLU A 1 88 ? -14.934 -12.040 -10.626 1.00 43.50 88 GLU A CA 1
ATOM 716 C C . GLU A 1 88 ? -16.036 -12.565 -11.556 1.00 43.50 88 GLU A C 1
ATOM 718 O O . GLU A 1 88 ? -17.231 -12.460 -11.194 1.00 43.50 88 GLU A O 1
#

pLDDT: mean 81.94, std 11.26, range [43.5, 93.12]

Secondary structure (DSSP, 8-state):
-HHHHHHHHHHHHHHHHHTS-TT-TTS-SSS--EEEEEEEEEEETTEEEEEEEEEESSS----SSS-TT--B--HHHHHHHHHHHTT-

Organism: NCBI:txid29364

Sequence (88 aa):
MMSSILEGVLDEELDKELGYSKYDYRNKKTDNSRNGHSKKTMHTSYGDMDVSIPRDRNGEYEPQLIKKYQNTVTQDMEEKSFLCMQKE

Radius of gyration: 13.66 Å; chains: 1; bounding box: 34×21×32 Å

InterPro domains:
  IPR001207 Transposase, mutator type [PF00872] (2-74)
  IPR001207 Transposase, mutator type [PTHR33217] (3-80)

Foldseek 3Di:
DLQVLVQVVLQVLVCVVQVHHVPPVVPTPDPKDKDFWDWAWAQEPVGIDIHTHTAIPVRPDADPLAGVPHRYDDPVSVVVSVVVVVPD